Protein AF-A0A959JUQ3-F1 (afdb_monomer_lite)

Sequence (161 aa):
MNRRKAAGAEQTDNHRRLLSVTLILIAVVFASEAARDFFNNEVILDLLNLLRLTTAVLAIISLATTIFWKLRFIPKNERFYLLTTSDSFANQALNRSVKFSWALTIFFLAFGPGLINKFNPDLPLEFYINLTLFVTFAVCGFSFFILFGITDKMDPEYSGQ

Radius of gyration: 19.67 Å; chains: 1; bounding box: 55×33×53 Å

Structure (mmCIF, N/CA/C/O backbone):
data_AF-A0A959JUQ3-F1
#
_entry.id   AF-A0A959JUQ3-F1
#
loop_
_atom_site.group_PDB
_atom_site.id
_atom_site.type_symbol
_atom_site.label_atom_id
_atom_site.label_alt_id
_atom_site.label_comp_id
_atom_site.label_asym_id
_atom_site.label_entity_id
_atom_site.label_seq_id
_atom_site.pdbx_PDB_ins_code
_atom_site.Cartn_x
_atom_site.Cartn_y
_atom_site.Cartn_z
_atom_site.occupancy
_atom_site.B_iso_or_equiv
_atom_site.auth_seq_id
_atom_site.auth_comp_id
_atom_site.auth_asym_id
_atom_site.auth_atom_id
_atom_site.pdbx_PDB_model_num
ATOM 1 N N . MET A 1 1 ? -32.399 5.766 25.695 1.00 43.50 1 MET A N 1
ATOM 2 C CA . MET A 1 1 ? -31.217 4.873 25.743 1.00 43.50 1 MET A CA 1
ATOM 3 C C . MET A 1 1 ? -30.600 4.566 24.359 1.00 43.50 1 MET A C 1
ATOM 5 O O . MET A 1 1 ? -29.573 3.903 24.316 1.00 43.50 1 MET A O 1
ATOM 9 N N . ASN A 1 2 ? -31.121 5.112 23.242 1.00 46.06 2 ASN A N 1
ATOM 10 C CA . ASN A 1 2 ? -30.716 4.712 21.876 1.00 46.06 2 ASN A CA 1
ATOM 11 C C . ASN A 1 2 ? -29.611 5.562 21.211 1.00 46.06 2 ASN A C 1
ATOM 13 O O . ASN A 1 2 ? -28.893 5.055 20.357 1.00 46.06 2 ASN A O 1
ATOM 17 N N . ARG A 1 3 ? -29.381 6.815 21.636 1.00 39.00 3 ARG A N 1
ATOM 18 C CA . ARG A 1 3 ? -28.380 7.700 20.992 1.00 39.00 3 ARG A CA 1
ATOM 19 C C . ARG A 1 3 ? -26.920 7.256 21.176 1.00 39.00 3 ARG A C 1
ATOM 21 O O . ARG A 1 3 ? -26.099 7.509 20.307 1.00 39.00 3 ARG A O 1
ATOM 28 N N . ARG A 1 4 ? -26.589 6.567 22.279 1.00 41.47 4 ARG A N 1
ATOM 29 C CA . ARG A 1 4 ? -25.223 6.056 22.529 1.00 41.47 4 ARG A CA 1
ATOM 30 C C . ARG A 1 4 ? -24.868 4.838 21.668 1.00 41.47 4 ARG A C 1
ATOM 32 O O . ARG A 1 4 ? -23.698 4.666 21.357 1.00 41.47 4 ARG A O 1
ATOM 39 N N . LYS A 1 5 ? -25.856 4.019 21.277 1.00 41.38 5 LYS A N 1
ATOM 40 C CA . LYS A 1 5 ? -25.641 2.879 20.369 1.00 41.38 5 LYS A CA 1
ATOM 41 C C . LYS A 1 5 ? -25.459 3.351 18.922 1.00 41.38 5 LYS A C 1
ATOM 43 O O . LYS A 1 5 ? -24.503 2.931 18.284 1.00 41.38 5 LYS A O 1
ATOM 48 N N . ALA A 1 6 ? -26.292 4.291 18.465 1.00 41.09 6 ALA A N 1
ATOM 49 C CA . ALA A 1 6 ? -26.167 4.898 17.136 1.00 41.09 6 ALA A CA 1
ATOM 50 C C . ALA A 1 6 ? -24.829 5.644 16.953 1.00 41.09 6 ALA A C 1
ATOM 52 O O . ALA A 1 6 ? -24.117 5.394 15.989 1.00 41.09 6 ALA A O 1
ATOM 53 N N . ALA A 1 7 ? -24.418 6.459 17.936 1.00 46.81 7 ALA A N 1
ATOM 54 C CA . ALA A 1 7 ? -23.139 7.176 17.881 1.00 46.81 7 ALA A CA 1
ATOM 55 C C . ALA A 1 7 ? -21.906 6.245 17.877 1.00 46.81 7 ALA A C 1
ATOM 57 O O . ALA A 1 7 ? -20.872 6.591 17.309 1.00 46.81 7 ALA A O 1
ATOM 58 N N . GLY A 1 8 ? -22.000 5.067 18.508 1.00 50.75 8 GLY A N 1
ATOM 59 C CA . GLY A 1 8 ? -20.933 4.061 18.505 1.00 50.75 8 GLY A CA 1
ATOM 60 C C . GLY A 1 8 ? -20.827 3.288 17.185 1.00 50.75 8 GLY A C 1
ATOM 61 O O . GLY A 1 8 ? -19.717 2.985 16.746 1.00 50.75 8 GLY A O 1
ATOM 62 N N . ALA A 1 9 ? -21.960 3.007 16.533 1.00 49.72 9 ALA A N 1
ATOM 63 C CA . ALA A 1 9 ? -21.997 2.386 15.208 1.00 49.72 9 ALA A CA 1
ATOM 64 C C . ALA A 1 9 ? -21.406 3.328 14.145 1.00 49.72 9 ALA A C 1
ATOM 66 O O . ALA A 1 9 ? -20.429 2.980 13.488 1.00 49.72 9 ALA A O 1
ATOM 67 N N . GLU A 1 10 ? -21.869 4.579 14.114 1.00 52.44 10 GLU A N 1
ATOM 68 C CA . GLU A 1 10 ? -21.414 5.608 13.168 1.00 52.44 10 GLU A CA 1
ATOM 69 C C . GLU A 1 10 ? -19.912 5.937 13.326 1.00 52.44 10 GLU A C 1
ATOM 71 O O . GLU A 1 10 ? -19.182 6.141 12.351 1.00 52.44 10 GLU A O 1
ATOM 76 N N . GLN A 1 11 ? -19.387 5.915 14.559 1.00 57.72 11 GLN A N 1
ATOM 77 C CA . GLN A 1 11 ? -17.943 6.024 14.798 1.00 57.72 11 GLN A CA 1
ATOM 78 C C . GLN A 1 11 ? -17.165 4.802 14.301 1.00 57.72 11 GLN A C 1
ATOM 80 O O . GLN A 1 11 ? -16.051 4.964 13.799 1.00 57.72 11 GLN A O 1
ATOM 85 N N . THR A 1 12 ? -17.717 3.594 14.420 1.00 58.84 12 THR A N 1
ATOM 86 C CA . THR A 1 12 ? -17.058 2.356 13.975 1.00 58.84 12 THR A CA 1
ATOM 87 C C . THR A 1 12 ? -16.917 2.318 12.451 1.00 58.84 12 THR A C 1
ATOM 89 O O . THR A 1 12 ? -15.859 1.927 11.948 1.00 58.84 12 THR A O 1
ATOM 92 N N . ASP A 1 13 ? -17.910 2.810 11.712 1.00 62.09 13 ASP A N 1
ATOM 93 C CA . ASP A 1 13 ? -17.866 2.854 10.246 1.00 62.09 13 ASP A CA 1
ATOM 94 C C . ASP A 1 13 ? -16.905 3.924 9.719 1.00 62.09 13 ASP A C 1
ATOM 96 O O . ASP A 1 13 ? -16.130 3.667 8.791 1.00 62.09 13 ASP A O 1
ATOM 100 N N . ASN A 1 14 ? -16.819 5.074 10.393 1.00 67.44 14 ASN A N 1
ATOM 101 C CA . ASN A 1 14 ? -15.823 6.096 10.071 1.00 67.44 14 ASN A CA 1
ATOM 102 C C . ASN A 1 14 ? -14.379 5.596 10.259 1.00 67.44 14 ASN A C 1
ATOM 104 O O . ASN A 1 14 ? -13.524 5.876 9.420 1.00 67.44 14 ASN A O 1
ATOM 108 N N . HIS A 1 15 ? -14.096 4.794 11.294 1.00 69.25 15 HIS A N 1
ATOM 109 C CA . HIS A 1 15 ? -12.766 4.191 11.481 1.00 69.25 15 HIS A CA 1
ATOM 110 C C . HIS A 1 15 ? -12.402 3.207 10.371 1.00 69.25 15 HIS A C 1
ATOM 112 O O . HIS A 1 15 ? -11.254 3.161 9.929 1.00 69.25 15 HIS A O 1
ATOM 118 N N . ARG A 1 16 ? -13.369 2.399 9.930 1.00 69.94 16 ARG A N 1
ATOM 119 C CA . ARG A 1 16 ? -13.166 1.403 8.871 1.00 69.94 16 ARG A CA 1
ATOM 120 C C . ARG A 1 16 ? -12.893 2.074 7.531 1.00 69.94 16 ARG A C 1
ATOM 122 O O . ARG A 1 16 ? -11.956 1.682 6.837 1.00 69.94 16 ARG A O 1
ATOM 129 N N . ARG A 1 17 ? -13.645 3.131 7.211 1.00 73.44 17 ARG A N 1
ATOM 130 C CA . ARG A 1 17 ? -13.401 3.969 6.030 1.00 73.44 17 ARG A CA 1
ATOM 131 C C . ARG A 1 17 ? -12.020 4.619 6.094 1.00 73.44 17 ARG A C 1
ATOM 133 O O . ARG A 1 17 ? -11.263 4.500 5.133 1.00 73.44 17 ARG A O 1
ATOM 140 N N . LEU A 1 18 ? -11.637 5.199 7.233 1.00 79.31 18 LEU A N 1
ATOM 141 C CA . LEU A 1 18 ? -10.317 5.818 7.392 1.00 79.31 18 LEU A CA 1
ATOM 142 C C . LEU A 1 18 ? -9.173 4.802 7.231 1.00 79.31 18 LEU A C 1
ATOM 144 O O . LEU A 1 18 ? -8.171 5.087 6.576 1.00 79.31 18 LEU A O 1
ATOM 148 N N . LEU A 1 19 ? -9.340 3.586 7.758 1.00 79.31 19 LEU A N 1
ATOM 149 C CA . LEU A 1 19 ? -8.379 2.499 7.572 1.00 79.31 19 LEU A CA 1
ATOM 150 C C . LEU A 1 19 ? -8.267 2.088 6.097 1.00 79.31 19 LEU A C 1
ATOM 152 O O . LEU A 1 19 ? -7.155 1.935 5.601 1.00 79.31 19 LEU A O 1
ATO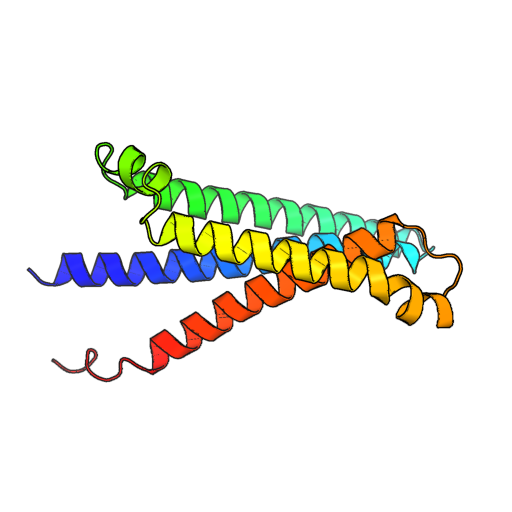M 156 N N . SER A 1 20 ? -9.390 1.956 5.383 1.00 80.44 20 SER A N 1
ATOM 157 C CA . SER A 1 20 ? -9.380 1.625 3.950 1.00 80.44 20 SER A CA 1
ATOM 158 C C . SER A 1 20 ? -8.644 2.681 3.119 1.00 80.44 20 SER A C 1
ATOM 160 O O . SER A 1 20 ? -7.768 2.336 2.329 1.00 80.44 20 SER A O 1
ATOM 162 N N . VAL A 1 21 ? -8.904 3.968 3.380 1.00 84.56 21 VAL A N 1
ATOM 163 C CA . VAL A 1 21 ? -8.210 5.091 2.732 1.00 84.56 21 VAL A CA 1
ATOM 164 C C . VAL A 1 21 ? -6.719 5.053 3.050 1.00 84.56 21 VAL A C 1
ATOM 166 O O . VAL A 1 21 ? -5.898 5.203 2.154 1.00 84.56 21 VAL A O 1
ATOM 169 N N . THR A 1 22 ? -6.356 4.773 4.303 1.00 84.69 22 THR A N 1
ATOM 170 C CA . THR A 1 22 ? -4.953 4.639 4.719 1.00 84.69 22 THR A CA 1
ATOM 171 C C . THR A 1 22 ? -4.233 3.546 3.929 1.00 84.69 22 THR A C 1
ATOM 173 O O . THR A 1 22 ? -3.131 3.773 3.438 1.00 84.69 22 THR A O 1
ATOM 176 N N . LEU A 1 23 ? -4.854 2.373 3.768 1.00 85.94 23 LEU A N 1
ATOM 177 C CA . LEU A 1 23 ? -4.275 1.263 3.004 1.00 85.94 23 LEU A CA 1
ATOM 178 C C . LEU A 1 23 ? -4.116 1.616 1.519 1.00 85.94 23 LEU A C 1
ATOM 180 O O . LEU A 1 23 ? -3.090 1.293 0.928 1.00 85.94 23 LEU A O 1
ATOM 184 N N . ILE A 1 24 ? -5.079 2.333 0.932 1.00 86.62 24 ILE A N 1
ATOM 185 C CA . ILE A 1 24 ? -4.991 2.809 -0.457 1.00 86.62 24 ILE A CA 1
ATOM 186 C C . ILE A 1 24 ? -3.859 3.833 -0.616 1.00 86.62 24 ILE A C 1
ATOM 188 O O . ILE A 1 24 ? -3.087 3.740 -1.565 1.00 86.62 24 ILE A O 1
ATOM 192 N N . LEU A 1 25 ? -3.706 4.774 0.321 1.00 87.88 25 LEU A N 1
ATOM 193 C CA . LEU A 1 25 ? -2.604 5.742 0.297 1.00 87.88 25 LEU A CA 1
ATOM 194 C C . LEU A 1 25 ? -1.243 5.034 0.379 1.00 87.88 25 LEU A C 1
ATOM 196 O O . LEU A 1 25 ? -0.343 5.336 -0.400 1.00 87.88 25 LEU A O 1
ATOM 200 N N . ILE A 1 26 ? -1.104 4.040 1.261 1.00 87.62 26 ILE A N 1
ATOM 201 C CA . ILE A 1 26 ? 0.111 3.213 1.344 1.00 87.62 26 ILE A CA 1
ATOM 202 C C . ILE A 1 26 ? 0.361 2.481 0.018 1.00 87.62 26 ILE A C 1
ATOM 204 O O . ILE A 1 26 ? 1.494 2.443 -0.455 1.00 87.62 26 ILE A O 1
ATOM 208 N N . ALA A 1 27 ? -0.683 1.951 -0.623 1.00 88.56 27 ALA A N 1
ATOM 209 C CA . ALA A 1 27 ? -0.553 1.316 -1.930 1.00 88.56 27 ALA A CA 1
ATOM 210 C C . ALA A 1 27 ? 0.003 2.296 -2.980 1.00 88.56 27 ALA A C 1
ATOM 212 O O . ALA A 1 27 ? 0.938 1.957 -3.702 1.00 88.56 27 ALA A O 1
ATOM 213 N N . VAL A 1 28 ? -0.511 3.528 -3.028 1.00 89.38 28 VAL A N 1
ATOM 214 C CA . VAL A 1 28 ? -0.056 4.571 -3.966 1.00 89.38 28 VAL A CA 1
ATOM 215 C C . VAL A 1 28 ? 1.415 4.951 -3.745 1.00 89.38 28 VAL A C 1
ATOM 217 O O . VAL A 1 28 ? 2.125 5.203 -4.718 1.00 89.38 28 VAL A O 1
ATOM 220 N N . VAL A 1 29 ? 1.907 4.938 -2.501 1.00 89.19 29 VAL A N 1
ATOM 221 C CA . VAL A 1 29 ? 3.339 5.138 -2.197 1.00 89.19 29 VAL A CA 1
ATOM 222 C C . VAL A 1 29 ? 4.192 4.069 -2.883 1.00 89.19 29 VAL A C 1
ATOM 224 O O . VAL A 1 29 ? 5.143 4.406 -3.585 1.00 89.19 29 VAL A O 1
ATOM 227 N N . PHE A 1 30 ? 3.822 2.795 -2.741 1.00 89.62 30 PHE A N 1
ATOM 228 C CA . PHE A 1 30 ? 4.550 1.691 -3.370 1.00 89.62 30 PHE A CA 1
ATOM 229 C C . PHE A 1 30 ? 4.411 1.675 -4.896 1.00 89.62 30 PHE A C 1
ATOM 231 O O . PHE A 1 30 ? 5.377 1.372 -5.591 1.00 89.62 30 PHE A O 1
ATOM 238 N N . ALA A 1 31 ? 3.249 2.062 -5.431 1.00 88.62 31 ALA A N 1
ATOM 239 C CA . ALA A 1 31 ? 3.065 2.234 -6.871 1.00 88.62 31 ALA A CA 1
ATOM 240 C C . ALA A 1 31 ? 3.978 3.331 -7.429 1.00 88.62 31 ALA A C 1
ATOM 242 O O . ALA A 1 31 ? 4.573 3.154 -8.487 1.00 88.62 31 ALA A O 1
ATOM 243 N N . SER A 1 32 ? 4.107 4.446 -6.704 1.00 88.94 32 SER A N 1
ATOM 244 C CA . SER A 1 32 ? 4.984 5.552 -7.092 1.00 88.94 32 SER A CA 1
ATOM 245 C C . SER A 1 32 ? 6.445 5.117 -7.098 1.00 88.94 32 SER A C 1
ATOM 247 O O . SER A 1 32 ? 7.164 5.488 -8.015 1.00 88.94 32 SER A O 1
ATOM 249 N N . GLU A 1 33 ? 6.874 4.299 -6.129 1.00 88.25 33 GLU A N 1
ATOM 250 C CA . GLU A 1 33 ? 8.239 3.763 -6.101 1.00 88.25 33 GLU A CA 1
ATOM 251 C C . GLU A 1 33 ? 8.504 2.813 -7.272 1.00 88.25 33 GLU A C 1
ATOM 253 O O . GLU A 1 33 ? 9.481 2.994 -7.985 1.00 88.25 33 GLU A O 1
ATOM 258 N N . ALA A 1 34 ? 7.594 1.869 -7.530 1.00 85.94 34 ALA A N 1
ATOM 259 C CA . ALA A 1 34 ? 7.704 0.949 -8.663 1.00 85.94 34 ALA A CA 1
ATOM 260 C C . ALA A 1 34 ? 7.677 1.680 -10.019 1.00 85.94 34 ALA A C 1
ATOM 262 O O . ALA A 1 34 ? 8.309 1.251 -10.978 1.00 85.94 34 ALA A O 1
ATOM 263 N N . ALA A 1 35 ? 6.950 2.796 -10.119 1.00 86.44 35 ALA A N 1
ATOM 264 C CA . ALA A 1 35 ? 6.886 3.587 -11.342 1.00 86.44 35 ALA A CA 1
ATOM 265 C C . ALA A 1 35 ? 8.217 4.280 -11.675 1.00 86.44 35 ALA A C 1
ATOM 267 O O . ALA A 1 35 ? 8.479 4.518 -12.852 1.00 86.44 35 ALA A O 1
ATOM 268 N N . ARG A 1 36 ? 9.065 4.588 -10.681 1.00 86.12 36 ARG A N 1
ATOM 269 C CA . ARG A 1 36 ? 10.354 5.271 -10.907 1.00 86.12 36 ARG A CA 1
ATOM 270 C C . ARG A 1 36 ? 11.279 4.472 -11.819 1.00 86.12 36 ARG A C 1
ATOM 272 O O . ARG A 1 36 ? 11.972 5.081 -12.624 1.00 86.12 36 ARG A O 1
ATOM 279 N N . ASP A 1 37 ? 11.207 3.144 -11.769 1.00 84.06 37 ASP A N 1
ATOM 280 C CA . ASP A 1 37 ? 12.028 2.251 -12.595 1.00 84.06 37 ASP A CA 1
ATOM 281 C C . ASP A 1 37 ? 11.711 2.341 -14.103 1.00 84.06 37 ASP A C 1
ATOM 283 O O . ASP A 1 37 ? 12.465 1.831 -14.928 1.00 84.06 37 ASP A O 1
ATOM 287 N N . PHE A 1 38 ? 10.621 3.018 -14.489 1.00 82.25 38 PHE A N 1
ATOM 288 C CA . PHE A 1 38 ? 10.234 3.232 -15.888 1.00 82.25 38 PHE A CA 1
ATOM 289 C C . PHE A 1 38 ? 10.521 4.642 -16.418 1.00 82.25 38 PHE A C 1
ATOM 291 O O . PHE A 1 38 ? 10.363 4.883 -17.618 1.00 82.25 38 PHE A O 1
ATOM 298 N N . PHE A 1 39 ? 10.924 5.589 -15.565 1.00 84.88 39 PHE A N 1
ATOM 299 C CA . PHE A 1 39 ? 11.112 6.985 -15.960 1.00 84.88 39 PHE A CA 1
ATOM 300 C C . PHE A 1 39 ? 12.535 7.465 -15.671 1.00 84.88 39 PHE A C 1
ATOM 302 O O . PHE A 1 39 ? 12.967 7.506 -14.529 1.00 84.88 39 PHE A O 1
ATOM 309 N N . ASN A 1 40 ? 13.223 7.947 -16.708 1.00 79.38 40 ASN A N 1
ATOM 310 C CA . ASN A 1 40 ? 14.560 8.551 -16.590 1.00 79.38 40 ASN A CA 1
ATOM 311 C C . ASN A 1 40 ? 14.537 10.090 -16.590 1.00 79.38 40 ASN A C 1
ATOM 313 O O . ASN A 1 40 ? 15.582 10.732 -16.564 1.00 79.38 40 ASN A O 1
ATOM 317 N N . ASN A 1 41 ? 13.354 10.702 -16.683 1.00 88.88 41 ASN A N 1
ATOM 318 C CA . ASN A 1 41 ? 13.214 12.154 -16.725 1.00 88.88 41 ASN A CA 1
ATOM 319 C C . ASN A 1 41 ? 13.191 12.720 -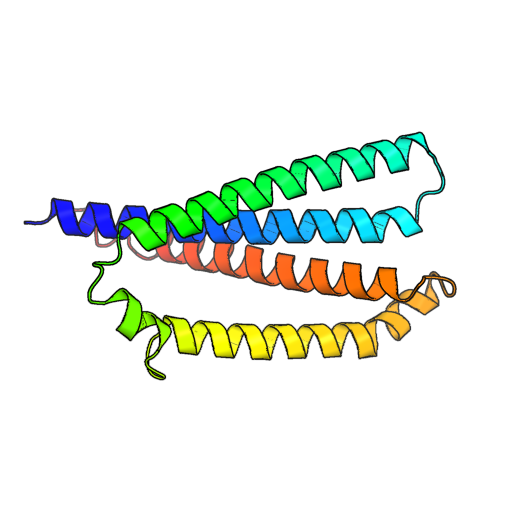15.298 1.00 88.88 41 ASN A C 1
ATOM 321 O O . ASN A 1 41 ? 12.267 12.419 -14.541 1.00 88.88 41 ASN A O 1
ATOM 325 N N . GLU A 1 42 ? 14.164 13.571 -14.964 1.00 87.31 42 GLU A N 1
ATOM 326 C CA . GLU A 1 42 ? 14.306 14.183 -13.634 1.00 87.31 42 GLU A CA 1
ATOM 327 C C . GLU A 1 42 ? 13.035 14.913 -13.174 1.00 87.31 42 GLU A C 1
ATOM 329 O O . GLU A 1 42 ? 12.621 14.758 -12.030 1.00 87.31 42 GLU A O 1
ATOM 334 N N . VAL A 1 43 ? 12.332 15.605 -14.077 1.00 87.88 43 VAL A N 1
ATOM 335 C CA . VAL A 1 43 ? 11.084 16.319 -13.751 1.00 87.88 43 VAL A CA 1
ATOM 336 C C . VAL A 1 43 ? 9.970 15.347 -13.346 1.00 87.88 43 VAL A C 1
ATOM 338 O O . VAL A 1 43 ? 9.194 15.622 -12.430 1.00 87.88 43 VAL A O 1
ATOM 341 N N . ILE A 1 44 ? 9.882 14.191 -14.013 1.00 85.69 44 ILE A N 1
ATOM 342 C CA . ILE A 1 44 ? 8.892 13.153 -13.686 1.00 85.69 44 ILE A CA 1
ATOM 343 C C . ILE A 1 44 ? 9.264 12.471 -12.368 1.00 85.69 44 ILE A C 1
ATOM 345 O O . ILE A 1 44 ? 8.390 12.225 -11.536 1.00 85.69 44 ILE A O 1
ATOM 349 N N . LEU A 1 45 ? 10.552 12.198 -12.153 1.00 86.75 45 LEU A N 1
ATOM 350 C CA . LEU A 1 45 ? 11.050 11.599 -10.917 1.00 86.75 45 LEU A CA 1
ATOM 351 C C . LEU A 1 45 ? 10.807 12.504 -9.702 1.00 86.75 45 LEU A C 1
ATOM 353 O O . LEU A 1 45 ? 10.372 12.010 -8.662 1.00 86.75 45 LEU A O 1
ATOM 357 N N . ASP A 1 46 ? 11.000 13.815 -9.835 1.00 89.50 46 ASP A N 1
ATOM 358 C CA . ASP A 1 46 ? 10.692 14.783 -8.780 1.00 89.50 46 ASP A CA 1
ATOM 359 C C . ASP A 1 46 ? 9.196 14.838 -8.465 1.00 89.50 46 ASP A C 1
ATOM 361 O O . ASP A 1 46 ? 8.800 14.867 -7.296 1.00 89.50 46 ASP A O 1
ATOM 365 N N . LEU A 1 47 ? 8.346 14.774 -9.493 1.00 87.81 47 LEU A N 1
ATOM 366 C CA . LEU A 1 47 ? 6.898 14.733 -9.309 1.00 87.81 47 LEU A CA 1
ATOM 367 C C . LEU A 1 47 ? 6.448 13.438 -8.614 1.00 87.81 47 LEU A C 1
ATOM 369 O O . LEU A 1 47 ? 5.619 13.491 -7.703 1.00 87.81 47 LEU A O 1
ATOM 373 N N . LEU A 1 48 ? 7.029 12.290 -8.974 1.00 87.00 48 LEU A N 1
ATOM 374 C CA . LEU A 1 48 ? 6.795 11.012 -8.292 1.00 87.00 48 LEU A CA 1
ATOM 375 C C . LEU A 1 48 ? 7.292 11.040 -6.842 1.00 87.00 48 LEU A C 1
ATOM 377 O O . LEU A 1 48 ? 6.603 10.542 -5.953 1.00 87.00 48 LEU A O 1
ATOM 381 N N . ASN A 1 49 ? 8.438 11.668 -6.571 1.00 87.00 49 ASN A N 1
ATOM 382 C CA . ASN A 1 49 ? 8.957 11.844 -5.215 1.00 87.00 49 ASN A CA 1
ATOM 383 C C . ASN A 1 49 ? 8.032 12.714 -4.357 1.00 87.00 49 ASN A C 1
ATOM 385 O O . ASN A 1 49 ? 7.750 12.364 -3.207 1.00 87.00 49 ASN A O 1
ATOM 389 N N . LEU A 1 50 ? 7.530 13.822 -4.909 1.00 88.69 50 LEU A N 1
ATOM 390 C CA . LEU A 1 50 ? 6.576 14.694 -4.230 1.00 88.69 50 LEU A CA 1
ATOM 391 C C . LEU A 1 50 ? 5.249 13.969 -3.972 1.00 88.69 50 LEU A C 1
ATOM 393 O O . LEU A 1 50 ? 4.717 14.040 -2.863 1.00 88.69 50 LEU A O 1
ATOM 397 N N . LEU A 1 51 ? 4.733 13.233 -4.962 1.00 87.75 51 LEU A N 1
ATOM 398 C CA . LEU A 1 51 ? 3.523 12.421 -4.822 1.00 87.75 51 LEU A CA 1
ATOM 399 C C . LEU A 1 51 ? 3.699 11.361 -3.732 1.00 87.75 51 LEU A C 1
ATOM 401 O O . LEU A 1 51 ? 2.856 11.238 -2.844 1.00 87.75 51 LEU A O 1
ATOM 405 N N . ARG A 1 52 ? 4.820 10.638 -3.748 1.00 88.56 52 ARG A N 1
ATOM 406 C CA . ARG A 1 52 ? 5.168 9.643 -2.732 1.00 88.56 52 ARG A CA 1
ATOM 407 C C . ARG A 1 52 ? 5.202 10.269 -1.341 1.00 88.56 52 ARG A C 1
ATOM 409 O O . ARG A 1 52 ? 4.592 9.736 -0.420 1.00 88.56 52 ARG A O 1
ATOM 416 N N . LEU A 1 53 ? 5.883 11.404 -1.187 1.00 88.00 53 LEU A N 1
ATOM 417 C CA . LEU A 1 53 ? 6.045 12.078 0.101 1.00 88.00 53 LEU A CA 1
ATOM 418 C C . LEU A 1 53 ? 4.711 12.606 0.634 1.00 88.00 53 LEU A C 1
ATOM 420 O O . LEU A 1 53 ? 4.355 12.329 1.777 1.00 88.00 53 LEU A O 1
ATOM 424 N N . THR A 1 54 ? 3.948 13.321 -0.192 1.00 88.12 54 THR A N 1
ATOM 425 C CA . THR A 1 54 ? 2.631 13.856 0.190 1.00 88.12 54 THR A CA 1
ATOM 426 C C . THR A 1 54 ? 1.664 12.737 0.567 1.00 88.12 54 THR A C 1
ATOM 428 O O . THR A 1 54 ? 1.023 12.798 1.618 1.00 88.12 54 THR A O 1
ATOM 431 N N . THR A 1 55 ? 1.625 11.665 -0.224 1.00 87.06 55 THR A N 1
ATOM 432 C CA . THR A 1 55 ? 0.786 10.492 0.043 1.00 87.06 55 THR A CA 1
ATOM 433 C C . THR A 1 55 ? 1.220 9.764 1.317 1.00 87.06 55 THR A C 1
ATOM 435 O O . THR A 1 55 ? 0.370 9.385 2.122 1.00 87.06 55 THR A O 1
ATOM 438 N N . ALA A 1 56 ? 2.527 9.618 1.560 1.00 82.06 56 ALA A N 1
ATOM 439 C CA . ALA A 1 56 ? 3.050 9.005 2.779 1.00 82.06 56 ALA A CA 1
ATOM 440 C C . ALA A 1 56 ? 2.691 9.819 4.031 1.00 82.06 56 ALA A C 1
ATOM 442 O O . ALA A 1 56 ? 2.257 9.250 5.033 1.00 82.06 56 ALA A O 1
ATOM 443 N N . VAL A 1 57 ? 2.800 11.149 3.972 1.00 89.81 57 VAL A N 1
ATOM 444 C CA . VAL A 1 57 ? 2.390 12.036 5.073 1.00 89.81 57 VAL A CA 1
ATOM 445 C C . VAL A 1 57 ? 0.894 11.887 5.357 1.00 89.81 57 VAL A C 1
ATOM 447 O O . VAL A 1 57 ? 0.506 11.701 6.512 1.00 89.81 57 VAL A O 1
ATOM 450 N N . LEU A 1 58 ? 0.052 11.892 4.319 1.00 85.38 58 LEU A N 1
ATOM 451 C CA . LEU A 1 58 ? -1.389 11.671 4.469 1.00 85.38 58 LEU A CA 1
ATOM 452 C C . LEU A 1 58 ? -1.699 10.293 5.067 1.00 85.38 58 LEU A C 1
ATOM 454 O O . LEU A 1 58 ? -2.546 10.190 5.956 1.00 85.38 58 LEU A O 1
ATOM 458 N N . ALA A 1 59 ? -0.987 9.247 4.640 1.00 81.62 59 ALA A N 1
ATOM 459 C CA . ALA A 1 59 ? -1.135 7.903 5.187 1.00 81.62 59 ALA A CA 1
ATOM 460 C C . ALA A 1 59 ? -0.786 7.860 6.682 1.00 81.62 59 ALA A C 1
ATOM 462 O O . ALA A 1 59 ? -1.545 7.294 7.468 1.00 81.62 59 ALA A O 1
ATOM 463 N N . ILE A 1 60 ? 0.313 8.499 7.098 1.00 83.38 60 ILE A N 1
ATOM 464 C CA . ILE A 1 60 ? 0.731 8.567 8.506 1.00 83.38 60 ILE A CA 1
ATOM 465 C C . ILE A 1 60 ? -0.304 9.321 9.345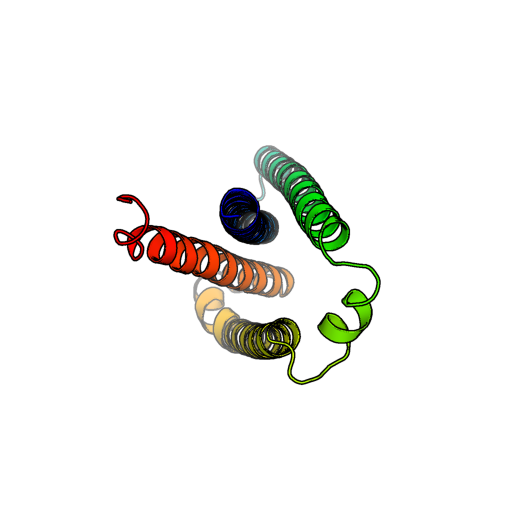 1.00 83.38 60 ILE A C 1
ATOM 467 O O . ILE A 1 60 ? -0.702 8.829 10.400 1.00 83.38 60 ILE A O 1
ATOM 471 N N . ILE A 1 61 ? -0.777 10.483 8.883 1.00 85.31 61 ILE A N 1
ATOM 472 C CA . ILE A 1 61 ? -1.790 11.279 9.596 1.00 85.31 61 ILE A CA 1
ATOM 473 C C . ILE A 1 61 ? -3.091 10.483 9.738 1.00 85.31 61 ILE A C 1
ATOM 475 O O . ILE A 1 61 ? -3.683 10.436 10.820 1.00 85.31 61 ILE A O 1
ATOM 479 N N . SER A 1 62 ? -3.520 9.818 8.666 1.00 80.69 62 SER A N 1
ATOM 480 C CA . SER A 1 62 ? -4.718 8.981 8.660 1.00 80.69 62 SER A CA 1
ATOM 481 C C . SER A 1 62 ? -4.570 7.781 9.605 1.00 80.69 62 SER A C 1
ATOM 483 O O . SER A 1 62 ? -5.436 7.521 10.445 1.00 80.69 62 SER A O 1
ATOM 485 N N . LEU A 1 63 ? -3.428 7.092 9.576 1.00 80.12 63 LEU A N 1
ATOM 486 C CA . LEU A 1 63 ? -3.147 5.984 10.485 1.00 80.12 63 LEU A CA 1
ATOM 487 C C . LEU A 1 63 ? -3.126 6.441 11.948 1.00 80.12 63 LEU A C 1
ATOM 489 O O . LEU A 1 63 ? -3.776 5.827 12.796 1.00 80.12 63 LEU A O 1
ATOM 493 N N . ALA A 1 64 ? -2.426 7.538 12.242 1.00 78.12 64 ALA A N 1
ATOM 494 C CA . ALA A 1 64 ? -2.349 8.117 13.578 1.00 78.12 64 ALA A CA 1
ATOM 495 C C . ALA A 1 64 ? -3.737 8.508 14.091 1.00 78.12 64 ALA A C 1
ATOM 497 O O . ALA A 1 64 ? -4.076 8.206 15.234 1.00 78.12 64 ALA A O 1
ATOM 498 N N . THR A 1 65 ? -4.573 9.094 13.232 1.00 80.31 65 THR A N 1
ATOM 499 C CA . THR A 1 65 ? -5.970 9.408 13.547 1.00 80.31 65 THR A CA 1
ATOM 500 C C . THR A 1 65 ? -6.744 8.129 13.866 1.00 80.31 65 THR A C 1
ATOM 502 O O . THR A 1 65 ? -7.350 8.028 14.931 1.00 80.31 65 THR A O 1
ATOM 505 N N . THR A 1 66 ? -6.651 7.099 13.023 1.00 75.44 66 THR A N 1
ATOM 506 C CA . THR A 1 66 ? -7.319 5.805 13.261 1.00 75.44 66 THR A CA 1
ATOM 507 C C . THR A 1 66 ? -6.918 5.193 14.605 1.00 75.44 66 THR A C 1
ATOM 509 O O . THR A 1 66 ? -7.776 4.745 15.366 1.00 75.44 66 THR A O 1
ATOM 512 N N . ILE A 1 67 ? -5.620 5.184 14.919 1.00 74.94 67 ILE A N 1
ATOM 513 C CA . ILE A 1 67 ? -5.085 4.627 16.166 1.00 74.94 67 ILE A CA 1
ATOM 514 C C . ILE A 1 67 ? -5.520 5.471 17.365 1.00 74.94 67 ILE A C 1
ATOM 516 O O . ILE A 1 67 ? -5.989 4.916 18.357 1.00 74.94 67 ILE A O 1
ATOM 520 N N . PHE A 1 68 ? -5.394 6.798 17.286 1.00 77.38 68 PHE A N 1
ATOM 521 C CA . PHE A 1 68 ? -5.763 7.712 18.365 1.00 77.38 68 PHE A CA 1
ATOM 522 C C . PHE A 1 68 ? -7.233 7.559 18.744 1.00 77.38 68 PHE A C 1
ATOM 524 O O . PHE A 1 68 ? -7.553 7.393 19.924 1.00 77.38 68 PHE A O 1
ATOM 531 N N . TRP A 1 69 ? -8.124 7.564 17.751 1.00 69.38 69 TRP A N 1
ATOM 532 C CA . TRP A 1 69 ? -9.544 7.379 17.993 1.00 69.38 69 TRP A CA 1
ATOM 533 C C . TRP A 1 69 ? -9.817 5.970 18.541 1.00 69.38 69 TRP A C 1
ATOM 535 O O . TRP A 1 69 ? -10.400 5.850 19.617 1.00 69.38 69 TRP A O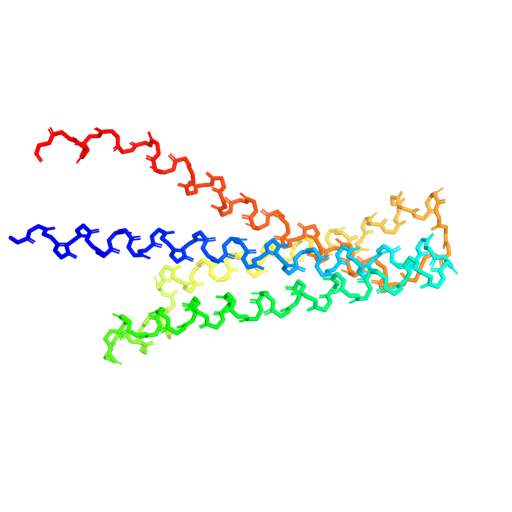 1
ATOM 545 N N . LYS A 1 70 ? -9.279 4.904 17.935 1.00 67.38 70 LYS A N 1
ATOM 546 C CA . LYS A 1 70 ? -9.472 3.535 18.445 1.00 67.38 70 LYS A CA 1
ATOM 547 C C . LYS A 1 70 ? -8.993 3.376 19.891 1.00 67.38 70 LYS A C 1
ATOM 549 O O . LYS A 1 70 ? -9.683 2.769 20.702 1.00 67.38 70 LYS A O 1
ATOM 554 N N . LEU A 1 71 ? -7.848 3.955 20.251 1.00 68.06 71 LEU A N 1
ATOM 555 C CA . LEU A 1 71 ? -7.358 3.937 21.626 1.00 68.06 71 LEU A CA 1
ATOM 556 C C . LEU A 1 71 ? -8.281 4.738 22.549 1.00 68.06 71 LEU A C 1
ATOM 558 O O . LEU A 1 71 ? -8.633 4.240 23.615 1.00 68.06 71 LEU A O 1
ATOM 562 N N . ARG A 1 72 ? -8.716 5.942 22.165 1.00 66.75 72 ARG A N 1
ATOM 563 C CA . ARG A 1 72 ? -9.561 6.815 22.999 1.00 66.75 72 ARG A CA 1
ATOM 564 C C . ARG A 1 72 ? -10.859 6.148 23.465 1.00 66.75 72 ARG A C 1
ATOM 566 O O . ARG A 1 72 ? -11.245 6.375 24.609 1.00 66.75 72 ARG A O 1
ATOM 573 N N . PHE A 1 73 ? -11.506 5.345 22.621 1.00 62.31 73 PHE A N 1
ATOM 574 C CA . PHE A 1 73 ? -12.822 4.765 22.924 1.00 62.31 73 PHE A CA 1
ATOM 575 C C . PHE A 1 73 ? -12.782 3.382 23.584 1.00 62.31 73 PHE A C 1
ATOM 577 O O . PHE A 1 73 ? -13.798 2.962 24.130 1.00 62.31 73 PHE A O 1
ATOM 584 N N . ILE A 1 74 ? -11.635 2.692 23.608 1.00 61.41 74 ILE A N 1
ATOM 585 C CA . ILE A 1 74 ? -11.525 1.417 24.333 1.00 61.41 74 ILE A CA 1
ATOM 586 C C . ILE A 1 74 ? -11.280 1.706 25.826 1.00 61.41 74 ILE A C 1
ATOM 588 O O . ILE A 1 74 ? -10.239 2.301 26.157 1.00 61.41 74 ILE A O 1
ATOM 592 N N . PRO A 1 75 ? -12.180 1.281 26.738 1.00 58.09 75 PRO A N 1
ATOM 593 C CA . PRO A 1 75 ? -11.972 1.428 28.175 1.00 58.09 75 PRO A CA 1
ATOM 594 C C . PRO A 1 75 ? -10.665 0.739 28.589 1.00 58.09 75 PRO A C 1
ATOM 596 O O . PRO A 1 75 ? -10.354 -0.362 28.132 1.00 58.09 75 PRO A O 1
ATOM 599 N N . LYS A 1 76 ? -9.866 1.401 29.443 1.00 59.50 76 LYS A N 1
ATOM 600 C CA . LYS A 1 76 ? -8.492 0.978 29.807 1.00 59.50 76 LYS A CA 1
ATOM 601 C C . LYS A 1 76 ? -8.398 -0.493 30.246 1.00 59.50 76 LYS A C 1
ATOM 603 O O . LYS A 1 76 ? -7.369 -1.120 30.020 1.00 59.50 76 LYS A O 1
ATOM 608 N N . ASN A 1 77 ? -9.477 -1.027 30.807 1.00 57.88 77 ASN A N 1
ATOM 609 C CA . ASN A 1 77 ? -9.576 -2.358 31.396 1.00 57.88 77 ASN A CA 1
ATOM 610 C C . ASN A 1 77 ? -9.754 -3.463 30.329 1.00 57.88 77 ASN A C 1
ATOM 612 O O . ASN A 1 77 ? -9.372 -4.602 30.562 1.00 57.88 77 ASN A O 1
ATOM 616 N N . GLU A 1 78 ? -10.277 -3.129 29.142 1.00 55.94 78 GLU A N 1
ATOM 617 C CA . GLU A 1 78 ? -10.504 -4.070 28.029 1.00 55.94 78 GLU A CA 1
ATOM 618 C C . GLU A 1 78 ? -9.400 -4.024 26.963 1.00 55.94 78 GLU A C 1
ATOM 620 O O . GLU A 1 78 ? -9.281 -4.940 26.147 1.00 55.94 78 GLU A O 1
ATOM 625 N N . ARG A 1 79 ? -8.546 -2.985 26.976 1.00 55.88 79 ARG A N 1
ATOM 626 C CA . ARG A 1 79 ? -7.422 -2.851 26.028 1.00 55.88 79 ARG A CA 1
ATOM 627 C C . ARG A 1 79 ? -6.479 -4.051 26.073 1.00 55.88 79 ARG A C 1
ATOM 629 O O . ARG A 1 79 ? -5.988 -4.470 25.030 1.00 55.88 79 ARG A O 1
ATOM 636 N N . PHE A 1 80 ? -6.244 -4.599 27.265 1.00 53.81 80 PHE A N 1
ATOM 637 C CA . PHE A 1 80 ? -5.388 -5.768 27.443 1.00 53.81 80 PHE A CA 1
ATOM 638 C C . PHE A 1 80 ? -6.055 -7.035 26.884 1.00 53.81 80 PHE A C 1
ATOM 640 O O . PHE A 1 80 ? -5.427 -7.771 26.131 1.00 53.81 80 PHE A O 1
ATOM 647 N N . TYR A 1 81 ? -7.348 -7.241 27.154 1.00 51.22 81 TYR A N 1
ATOM 648 C CA . TYR A 1 81 ? -8.107 -8.427 26.732 1.00 51.22 81 TYR A CA 1
ATOM 649 C C . TYR A 1 81 ? -8.288 -8.507 25.202 1.00 51.22 81 TYR A C 1
ATOM 651 O O . TYR A 1 81 ? -8.054 -9.544 24.590 1.00 51.22 81 TYR A O 1
ATOM 659 N N . LEU A 1 82 ? -8.594 -7.386 24.536 1.00 51.66 82 LEU A N 1
ATOM 660 C CA . LEU A 1 82 ? -8.752 -7.345 23.072 1.00 51.66 82 LEU A CA 1
ATOM 661 C C . LEU A 1 82 ? -7.458 -7.649 22.295 1.00 51.66 82 LEU A C 1
ATOM 663 O O . LEU A 1 82 ? -7.534 -8.164 21.177 1.00 51.66 82 LEU A O 1
ATOM 667 N N . LEU A 1 83 ? -6.293 -7.318 22.865 1.00 50.31 83 LEU A N 1
ATOM 668 C CA . LEU A 1 83 ? -4.979 -7.492 22.234 1.00 50.31 83 LEU A CA 1
ATOM 669 C C . LEU A 1 83 ? -4.281 -8.810 22.607 1.00 50.31 83 LEU A C 1
ATOM 671 O O . LEU A 1 83 ? -3.432 -9.258 21.843 1.00 50.31 83 LEU A O 1
ATOM 675 N N . THR A 1 84 ? -4.607 -9.428 23.748 1.00 48.59 84 THR A N 1
ATOM 676 C CA . THR A 1 84 ? -3.884 -10.616 24.251 1.00 48.59 84 THR A CA 1
ATOM 677 C C . THR A 1 84 ? -4.682 -11.915 24.168 1.00 48.59 84 THR A C 1
ATOM 679 O O . THR A 1 84 ? -4.079 -12.985 24.122 1.00 48.59 84 THR A O 1
ATOM 682 N N . THR A 1 85 ? -6.016 -11.869 24.095 1.00 48.28 85 THR A N 1
ATOM 683 C CA . THR A 1 85 ? -6.832 -13.089 24.044 1.00 48.28 85 THR A CA 1
ATOM 684 C C . THR A 1 85 ? -6.908 -13.637 22.611 1.00 48.28 85 THR A C 1
ATOM 686 O O . THR A 1 85 ? -7.274 -12.929 21.670 1.00 48.28 85 THR A O 1
ATOM 689 N N . SER A 1 86 ? -6.549 -14.912 22.432 1.00 52.00 86 SER A N 1
ATOM 690 C CA . SER A 1 86 ? -6.501 -15.630 21.143 1.00 52.00 86 SER A CA 1
ATOM 691 C C . SER A 1 86 ? -7.837 -15.668 20.392 1.00 52.00 86 SER A C 1
ATOM 693 O O . SER A 1 86 ? -7.843 -15.731 19.164 1.00 52.00 86 SER A O 1
ATOM 695 N N . ASP A 1 87 ? -8.953 -15.560 21.115 1.00 50.12 87 ASP A N 1
ATOM 696 C CA . ASP A 1 87 ? -10.308 -15.621 20.556 1.00 50.12 87 ASP A CA 1
ATOM 697 C C . ASP A 1 87 ? -10.887 -14.257 20.163 1.00 50.12 87 ASP A C 1
ATOM 699 O O . ASP A 1 87 ? -12.011 -14.183 19.663 1.00 50.12 87 ASP A O 1
ATOM 703 N N . SER A 1 88 ? -10.146 -13.157 20.344 1.00 55.28 88 SER A N 1
ATOM 704 C CA . SER A 1 88 ? -10.655 -11.843 19.955 1.00 55.28 88 SER A CA 1
ATOM 705 C C . SER A 1 88 ? -10.806 -11.756 18.428 1.00 55.28 88 SER A C 1
ATOM 707 O O . SER A 1 88 ? -9.912 -12.137 17.666 1.00 55.28 88 SER A O 1
ATOM 709 N N . PHE A 1 89 ? -11.939 -11.218 17.957 1.00 53.53 89 PHE A N 1
ATOM 710 C CA . PHE A 1 89 ? -12.193 -10.997 16.524 1.00 53.53 89 PHE A CA 1
ATOM 711 C C . PHE A 1 89 ? -11.048 -10.218 15.861 1.00 53.53 89 PHE A C 1
ATOM 713 O O . PHE A 1 89 ? -10.661 -10.507 14.730 1.00 53.53 89 PHE A O 1
ATOM 720 N N . ALA A 1 90 ? -10.459 -9.267 16.594 1.00 53.22 90 ALA A N 1
ATOM 721 C CA . ALA A 1 90 ? -9.308 -8.503 16.139 1.00 53.22 90 ALA A CA 1
ATOM 722 C C . ALA A 1 90 ? -8.093 -9.403 15.871 1.00 53.22 90 ALA A C 1
ATOM 724 O O . ALA A 1 90 ? -7.484 -9.259 14.818 1.00 53.22 90 ALA A O 1
ATOM 725 N N . ASN A 1 91 ? -7.773 -10.342 16.764 1.00 58.31 91 ASN A N 1
ATOM 726 C CA . ASN A 1 91 ? -6.624 -11.239 16.630 1.00 58.31 91 ASN A CA 1
ATOM 727 C C . ASN A 1 91 ? -6.832 -12.286 15.519 1.00 58.31 91 ASN A C 1
ATOM 729 O O . ASN A 1 91 ? -5.932 -12.550 14.722 1.00 58.31 91 ASN A O 1
ATOM 733 N N . GLN A 1 92 ? -8.050 -12.825 15.385 1.00 59.16 92 GLN A N 1
ATOM 734 C CA . GLN A 1 92 ? -8.393 -13.726 14.279 1.00 59.16 92 GLN A CA 1
ATOM 735 C C . GLN A 1 92 ? -8.339 -13.020 12.917 1.00 59.16 92 GLN A C 1
ATOM 737 O O . GLN A 1 92 ? -7.792 -13.574 11.959 1.00 59.16 92 GLN A O 1
ATOM 742 N N . ALA A 1 93 ? -8.858 -11.791 12.826 1.00 57.09 93 ALA A N 1
ATOM 743 C CA . ALA A 1 93 ? -8.766 -10.976 11.619 1.00 57.09 93 ALA A CA 1
ATOM 744 C C . ALA A 1 93 ? -7.307 -10.631 11.289 1.00 57.09 93 ALA A C 1
ATOM 746 O O . ALA A 1 93 ? -6.908 -10.750 10.135 1.00 57.09 93 ALA A O 1
ATOM 747 N N . LEU A 1 94 ? -6.488 -10.284 12.289 1.00 60.16 94 LEU A N 1
ATOM 748 C CA . LEU A 1 94 ? -5.061 -10.002 12.106 1.00 60.16 94 LEU A CA 1
ATOM 749 C C . LEU A 1 94 ? -4.315 -11.234 11.585 1.00 60.16 94 LEU A C 1
ATOM 751 O O . LEU A 1 94 ? -3.627 -11.142 10.575 1.00 60.16 94 LEU A O 1
ATOM 755 N N . ASN A 1 95 ? -4.516 -12.403 12.196 1.00 63.88 95 ASN A N 1
ATOM 756 C CA . ASN A 1 95 ? -3.874 -13.646 11.766 1.00 63.88 95 ASN A CA 1
ATOM 757 C C . ASN A 1 95 ? -4.297 -14.082 10.357 1.00 63.88 95 ASN A C 1
ATOM 759 O O . ASN A 1 95 ? -3.460 -14.554 9.586 1.00 63.88 95 ASN A O 1
ATOM 763 N N . ARG A 1 96 ? -5.575 -13.924 9.991 1.00 66.44 96 ARG A N 1
ATOM 764 C CA . ARG A 1 96 ? -6.042 -14.195 8.619 1.00 66.44 96 ARG A CA 1
ATOM 765 C C . ARG A 1 96 ? -5.438 -13.211 7.621 1.00 66.44 96 ARG A C 1
ATOM 767 O O . ARG A 1 96 ? -4.931 -13.650 6.594 1.00 66.44 96 ARG A O 1
ATOM 774 N N . SER A 1 97 ? -5.424 -11.921 7.947 1.00 59.78 97 SER A N 1
ATOM 775 C CA . SER A 1 97 ? -4.820 -10.882 7.108 1.00 59.78 97 SER A CA 1
ATOM 776 C C . SER A 1 97 ? -3.315 -11.077 6.937 1.00 59.78 97 SER A C 1
ATOM 778 O O . SER A 1 97 ? -2.813 -10.923 5.830 1.00 59.78 97 SER A O 1
ATOM 780 N N . VAL A 1 98 ? -2.592 -11.484 7.986 1.00 66.19 98 VAL A N 1
ATOM 781 C CA . VAL A 1 98 ? -1.161 -11.816 7.907 1.00 66.19 98 VAL A CA 1
ATOM 782 C C . VAL A 1 98 ? -0.953 -13.009 6.980 1.00 66.19 98 VAL A C 1
ATOM 784 O O . VAL A 1 98 ? -0.192 -12.900 6.026 1.00 66.19 98 VAL A O 1
ATOM 787 N N . LYS A 1 99 ? -1.665 -14.123 7.186 1.00 70.50 99 LYS A N 1
ATOM 788 C CA . LYS A 1 99 ? -1.537 -15.311 6.321 1.00 70.50 99 LYS A CA 1
ATOM 789 C C . LYS A 1 99 ? -1.854 -15.001 4.857 1.00 70.50 99 LYS A C 1
ATOM 791 O O . LYS A 1 99 ? -1.126 -15.444 3.975 1.00 70.50 99 LYS A O 1
ATOM 796 N N . PHE A 1 100 ? -2.907 -14.226 4.604 1.00 69.31 100 PHE A N 1
ATOM 797 C CA . PHE A 1 100 ? -3.290 -13.823 3.253 1.00 69.31 100 PHE A CA 1
ATOM 798 C C . PHE A 1 100 ? -2.262 -12.878 2.620 1.00 69.31 100 PHE A C 1
ATOM 800 O O . PHE A 1 100 ? -1.880 -13.081 1.473 1.00 69.31 100 PHE A O 1
ATOM 807 N N . SER A 1 101 ? -1.754 -11.903 3.380 1.00 65.94 101 SER A N 1
ATOM 808 C CA . SER A 1 101 ? -0.687 -10.994 2.945 1.00 65.94 101 SER A CA 1
ATOM 809 C C . SER A 1 101 ? 0.583 -11.757 2.561 1.00 65.94 101 SER A C 1
ATOM 811 O O . SER A 1 101 ? 1.130 -11.540 1.481 1.00 65.94 101 SER A O 1
ATOM 813 N N . TRP A 1 102 ? 1.009 -12.724 3.380 1.00 71.38 102 TRP A N 1
ATOM 814 C CA . TRP A 1 102 ? 2.157 -13.581 3.072 1.00 71.38 102 TRP A CA 1
ATOM 815 C C . TRP A 1 102 ? 1.918 -14.455 1.841 1.00 71.38 102 TRP A C 1
ATOM 817 O O . TRP A 1 102 ? 2.794 -14.542 0.987 1.00 71.38 102 TRP A O 1
ATOM 827 N N . ALA A 1 103 ? 0.737 -15.064 1.709 1.00 74.56 103 ALA A N 1
ATOM 828 C CA . ALA A 1 103 ? 0.400 -15.877 0.543 1.00 74.56 103 ALA A CA 1
ATOM 829 C C . ALA A 1 103 ? 0.409 -15.052 -0.754 1.00 74.56 103 ALA A C 1
ATOM 831 O O . ALA A 1 103 ? 0.977 -15.490 -1.753 1.00 74.56 103 ALA A O 1
ATOM 832 N N . LEU A 1 104 ? -0.161 -13.844 -0.726 1.00 70.94 104 LEU A N 1
ATOM 833 C CA . LEU A 1 104 ? -0.169 -12.938 -1.873 1.00 70.94 104 LEU A CA 1
ATOM 834 C C . LEU A 1 104 ? 1.245 -12.444 -2.204 1.00 70.94 104 LEU A C 1
ATOM 836 O O . LEU A 1 104 ? 1.622 -12.402 -3.373 1.00 70.94 104 LEU A O 1
ATOM 840 N N . THR A 1 105 ? 2.042 -12.146 -1.176 1.00 71.56 105 THR A N 1
ATOM 841 C CA . THR A 1 105 ? 3.436 -11.717 -1.333 1.00 71.56 105 THR A CA 1
ATOM 842 C C . THR A 1 105 ? 4.285 -12.813 -1.972 1.00 71.56 105 THR A C 1
ATOM 844 O O . THR A 1 105 ? 4.995 -12.562 -2.941 1.00 71.56 105 THR A O 1
ATOM 847 N N . ILE A 1 106 ? 4.167 -14.051 -1.483 1.00 78.06 106 ILE A N 1
ATOM 848 C CA . ILE A 1 106 ? 4.866 -15.214 -2.044 1.00 78.06 106 ILE A CA 1
ATOM 849 C C . ILE A 1 106 ? 4.412 -15.468 -3.482 1.00 78.06 106 ILE A C 1
ATOM 851 O O . ILE A 1 106 ? 5.251 -15.708 -4.345 1.00 78.06 106 ILE A O 1
ATOM 855 N N . PHE A 1 107 ? 3.109 -15.384 -3.763 1.00 79.19 107 PHE A N 1
ATOM 856 C CA . PHE A 1 107 ? 2.582 -15.559 -5.114 1.00 79.19 107 PHE A CA 1
ATOM 857 C C . PHE A 1 107 ? 3.176 -14.529 -6.085 1.00 79.19 107 PHE A C 1
ATOM 859 O O . PHE A 1 107 ? 3.728 -14.898 -7.120 1.00 79.19 107 PHE A O 1
ATOM 866 N N . PHE A 1 108 ? 3.138 -13.241 -5.749 1.00 74.25 108 PHE A N 1
ATOM 867 C CA . PHE A 1 108 ? 3.682 -12.207 -6.627 1.00 74.25 108 PHE A CA 1
ATOM 868 C C . PHE A 1 108 ? 5.206 -12.261 -6.756 1.00 74.25 108 PHE A C 1
ATOM 870 O O . PHE A 1 108 ? 5.713 -12.027 -7.847 1.00 74.25 108 PHE A O 1
ATOM 877 N N . LEU A 1 109 ? 5.949 -12.625 -5.710 1.00 76.69 109 LEU A N 1
ATOM 878 C CA . LEU A 1 109 ? 7.401 -12.798 -5.824 1.00 76.69 109 LEU A CA 1
ATOM 879 C C . LEU A 1 109 ? 7.780 -14.038 -6.645 1.00 76.69 109 LEU A C 1
ATOM 881 O O . LEU A 1 109 ? 8.761 -14.000 -7.381 1.00 76.69 109 LEU A O 1
ATOM 885 N N . ALA A 1 110 ? 7.005 -15.122 -6.559 1.00 78.56 110 ALA A N 1
ATOM 886 C CA . ALA A 1 110 ? 7.265 -16.345 -7.315 1.00 78.56 110 ALA A CA 1
ATOM 887 C C . ALA A 1 110 ? 6.881 -16.219 -8.799 1.00 78.56 110 ALA A C 1
ATOM 889 O O . ALA A 1 110 ? 7.598 -16.716 -9.667 1.00 78.56 110 ALA A O 1
ATOM 890 N N . PHE A 1 111 ? 5.759 -15.560 -9.105 1.00 78.19 111 PHE A N 1
ATOM 891 C CA . PHE A 1 111 ? 5.208 -15.492 -10.465 1.00 78.19 111 PHE A CA 1
ATOM 892 C C . PHE A 1 111 ? 5.414 -14.138 -11.156 1.00 78.19 111 PHE A C 1
ATOM 894 O O . PHE A 1 111 ? 5.442 -14.080 -12.385 1.00 78.19 111 PHE A O 1
ATOM 901 N N . GLY A 1 112 ? 5.589 -13.054 -10.399 1.00 72.81 112 GLY A N 1
ATOM 902 C CA . GLY A 1 112 ? 5.765 -11.692 -10.911 1.00 72.81 112 GLY A CA 1
ATOM 903 C C . GLY A 1 112 ? 6.954 -11.547 -11.860 1.00 72.81 112 GLY A C 1
ATOM 904 O O . GLY A 1 112 ? 6.743 -11.077 -12.981 1.00 72.81 112 GLY A O 1
ATOM 905 N N . PRO A 1 113 ? 8.163 -12.025 -11.502 1.00 73.06 113 PRO A N 1
ATOM 906 C CA . PRO A 1 113 ? 9.301 -12.023 -12.418 1.00 73.06 113 PRO A CA 1
ATOM 907 C C . PRO A 1 113 ? 8.996 -12.756 -13.727 1.00 73.06 113 PRO A C 1
ATOM 909 O O . PRO A 1 113 ? 9.294 -12.247 -14.799 1.00 73.06 113 PRO A O 1
ATOM 912 N N . GLY A 1 114 ? 8.315 -13.905 -13.681 1.00 73.62 114 GLY A N 1
ATOM 913 C CA . GLY A 1 114 ? 7.954 -14.667 -14.884 1.00 73.62 114 GLY A CA 1
ATOM 914 C C . GLY A 1 114 ? 6.933 -13.976 -15.801 1.00 73.62 114 GLY A C 1
ATOM 915 O O . GLY A 1 114 ? 6.926 -14.223 -17.010 1.00 73.62 114 GLY A O 1
ATOM 916 N N . LEU A 1 115 ? 6.080 -13.109 -15.248 1.00 73.25 115 LEU A N 1
ATOM 917 C CA . LEU A 1 115 ? 5.087 -12.341 -16.003 1.00 73.25 115 LEU A CA 1
ATOM 918 C C . LEU A 1 115 ? 5.676 -11.058 -16.604 1.00 73.25 115 LEU A C 1
ATOM 920 O O . LEU A 1 115 ? 5.328 -10.710 -17.731 1.00 73.25 115 LEU A O 1
ATOM 924 N N . ILE A 1 116 ? 6.567 -10.376 -15.879 1.00 72.38 116 ILE A N 1
ATOM 925 C CA . ILE A 1 116 ? 7.044 -9.029 -16.232 1.00 72.38 116 ILE A CA 1
ATOM 926 C C . ILE A 1 116 ? 8.418 -9.051 -16.914 1.00 72.38 116 ILE A C 1
ATOM 928 O O . ILE A 1 116 ? 8.619 -8.269 -17.843 1.00 72.38 116 ILE A O 1
ATOM 932 N N . ASN A 1 117 ? 9.314 -9.996 -16.587 1.00 73.00 117 ASN A N 1
ATOM 933 C CA . ASN A 1 117 ? 10.613 -10.124 -17.276 1.00 73.00 117 ASN A CA 1
ATOM 934 C C . ASN A 1 117 ? 10.463 -10.385 -18.780 1.00 73.00 117 ASN A C 1
ATOM 936 O O . ASN A 1 117 ? 11.399 -10.157 -19.538 1.00 73.00 117 ASN A O 1
ATOM 940 N N . LYS A 1 118 ? 9.290 -10.844 -19.238 1.00 72.44 118 LYS A N 1
ATOM 941 C CA . LYS A 1 118 ? 8.987 -10.959 -20.672 1.00 72.44 118 LYS A CA 1
ATOM 942 C C . LYS A 1 118 ? 8.937 -9.607 -21.389 1.00 72.44 118 LYS A C 1
ATOM 944 O O . LYS A 1 118 ? 9.146 -9.571 -22.595 1.00 72.44 118 LYS A O 1
ATOM 949 N N . PHE A 1 119 ? 8.632 -8.531 -20.669 1.00 70.00 119 PHE A N 1
ATOM 950 C CA . PHE A 1 119 ? 8.472 -7.184 -21.215 1.00 70.00 119 PHE A CA 1
ATOM 951 C C . PHE A 1 119 ? 9.642 -6.266 -20.855 1.00 70.00 119 PHE A C 1
ATOM 953 O O . PHE A 1 119 ? 10.006 -5.430 -21.673 1.00 70.00 119 PHE A O 1
ATOM 960 N N . ASN A 1 120 ? 10.237 -6.429 -19.669 1.00 73.06 120 ASN A N 1
ATOM 961 C CA . ASN A 1 120 ? 11.445 -5.716 -19.247 1.00 73.06 120 ASN A CA 1
ATOM 962 C C . ASN A 1 120 ? 12.325 -6.634 -18.377 1.00 73.06 120 ASN A C 1
ATOM 964 O O . ASN A 1 120 ? 12.036 -6.792 -17.190 1.00 73.06 120 ASN A O 1
ATOM 968 N N . PRO A 1 121 ? 13.365 -7.268 -18.950 1.00 71.50 121 PRO A N 1
ATOM 969 C CA . PRO A 1 121 ? 14.183 -8.263 -18.252 1.00 71.50 121 PRO A CA 1
ATOM 970 C C . PRO A 1 121 ? 15.166 -7.669 -17.229 1.00 71.50 121 PRO A C 1
ATOM 972 O O . PRO A 1 121 ? 15.652 -8.406 -16.376 1.00 71.50 121 PRO A O 1
ATOM 975 N N . ASP A 1 122 ? 15.424 -6.359 -17.284 1.00 79.62 122 ASP A N 1
ATOM 976 C CA . ASP A 1 122 ? 16.443 -5.681 -16.468 1.00 79.62 122 ASP A CA 1
ATOM 977 C C . ASP A 1 122 ? 15.872 -4.977 -15.221 1.00 79.62 122 ASP A C 1
ATOM 979 O O . ASP A 1 122 ? 16.541 -4.146 -14.606 1.00 79.62 122 ASP A O 1
ATOM 983 N N . LEU A 1 123 ? 14.625 -5.277 -14.836 1.00 81.06 123 LEU A N 1
ATOM 984 C CA . LEU A 1 123 ? 14.008 -4.649 -13.665 1.00 81.06 123 LEU A CA 1
ATOM 985 C C . LEU A 1 123 ? 14.629 -5.167 -12.354 1.00 81.06 123 LEU A C 1
ATOM 987 O O . LEU A 1 123 ? 14.765 -6.383 -12.174 1.00 81.06 123 LEU A O 1
ATOM 991 N N . PRO A 1 124 ? 14.966 -4.274 -11.403 1.00 84.12 124 PRO A N 1
ATOM 992 C CA . PRO A 1 124 ? 15.561 -4.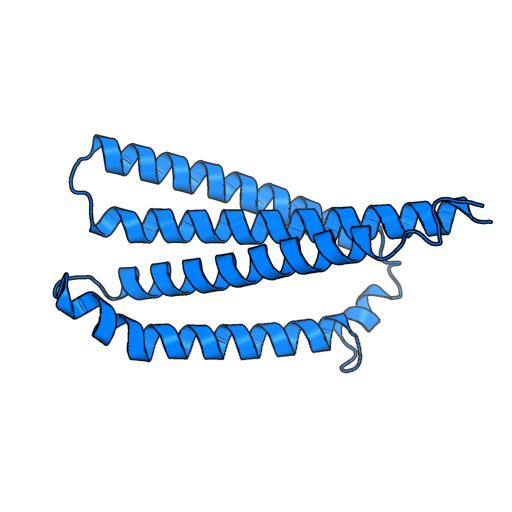663 -10.130 1.00 84.12 124 PRO A CA 1
ATOM 993 C C . PRO A 1 124 ? 14.569 -5.439 -9.252 1.00 84.12 124 PRO A C 1
ATOM 995 O O . PRO A 1 124 ? 13.355 -5.299 -9.369 1.00 84.12 124 PRO A O 1
ATOM 998 N N . LEU A 1 125 ? 15.069 -6.228 -8.294 1.00 80.75 125 LEU A N 1
ATOM 999 C CA . LEU A 1 125 ? 14.215 -6.948 -7.332 1.00 80.75 125 LEU A CA 1
ATOM 1000 C C . LEU A 1 125 ? 13.295 -5.999 -6.538 1.00 80.75 125 LEU A C 1
ATOM 1002 O O . LEU A 1 125 ? 12.166 -6.353 -6.197 1.00 80.75 125 LEU A O 1
ATOM 1006 N N . GLU A 1 126 ? 13.773 -4.786 -6.267 1.00 82.56 126 GLU A N 1
ATOM 1007 C CA . GLU A 1 126 ? 13.048 -3.730 -5.554 1.00 82.56 126 GLU A CA 1
ATOM 1008 C C . GLU A 1 126 ? 11.732 -3.363 -6.252 1.00 82.56 126 GLU A C 1
ATOM 1010 O O . GLU A 1 126 ? 10.707 -3.220 -5.580 1.00 82.56 126 GLU A O 1
ATOM 1015 N N . PHE A 1 127 ? 11.723 -3.333 -7.589 1.00 85.62 127 PHE A N 1
ATOM 1016 C CA . PHE A 1 127 ? 10.519 -3.140 -8.394 1.00 85.62 127 PHE A CA 1
ATOM 1017 C C . PHE A 1 127 ? 9.435 -4.162 -8.030 1.00 85.62 127 PHE A C 1
ATOM 1019 O O . PHE A 1 127 ? 8.292 -3.813 -7.730 1.00 85.62 127 PHE A O 1
ATOM 1026 N N . TYR A 1 128 ? 9.809 -5.443 -8.014 1.00 82.00 128 TYR A N 1
ATOM 1027 C CA . TYR A 1 128 ? 8.892 -6.548 -7.752 1.00 82.00 128 TYR A CA 1
ATOM 1028 C C . TYR A 1 128 ? 8.331 -6.506 -6.334 1.00 82.00 128 TYR A C 1
ATOM 1030 O O . TYR A 1 128 ? 7.142 -6.768 -6.135 1.00 82.00 128 TYR A O 1
ATOM 1038 N N . ILE A 1 129 ? 9.156 -6.138 -5.353 1.00 83.12 129 ILE A N 1
ATOM 1039 C CA . ILE A 1 129 ? 8.721 -5.955 -3.966 1.00 83.12 129 ILE A CA 1
ATOM 1040 C C . ILE A 1 129 ? 7.699 -4.816 -3.886 1.00 83.12 129 ILE A C 1
ATOM 1042 O O . ILE A 1 129 ? 6.607 -5.011 -3.350 1.00 83.12 129 ILE A O 1
ATOM 1046 N N . ASN A 1 130 ? 8.008 -3.657 -4.470 1.00 85.19 130 ASN A N 1
ATOM 1047 C CA . ASN A 1 130 ? 7.123 -2.493 -4.456 1.00 85.19 130 ASN A CA 1
ATOM 1048 C C . ASN A 1 130 ? 5.799 -2.776 -5.176 1.00 85.19 130 ASN A C 1
ATOM 1050 O O . ASN A 1 130 ? 4.729 -2.482 -4.644 1.00 85.19 130 ASN A O 1
ATOM 1054 N N . LEU A 1 131 ? 5.839 -3.435 -6.334 1.00 85.25 131 LEU A N 1
ATOM 1055 C CA . LEU A 1 131 ? 4.640 -3.835 -7.067 1.00 85.25 131 LEU A CA 1
ATOM 1056 C C . LEU A 1 131 ? 3.770 -4.807 -6.256 1.00 85.25 131 LEU A C 1
ATOM 1058 O O . LEU A 1 131 ? 2.550 -4.654 -6.188 1.00 85.25 131 LEU A O 1
ATOM 1062 N N . THR A 1 132 ? 4.395 -5.786 -5.605 1.00 83.31 132 THR A N 1
ATOM 1063 C CA . THR A 1 132 ? 3.704 -6.763 -4.755 1.00 83.31 132 THR A CA 1
ATOM 1064 C C . THR A 1 132 ? 3.007 -6.085 -3.580 1.00 83.31 132 THR A C 1
ATOM 1066 O O . THR A 1 132 ? 1.834 -6.355 -3.302 1.00 83.31 132 THR A O 1
ATOM 1069 N N . LEU A 1 133 ? 3.709 -5.178 -2.898 1.00 83.38 133 LEU A N 1
ATOM 1070 C CA . LEU A 1 133 ? 3.158 -4.413 -1.784 1.00 83.38 133 LEU A CA 1
ATOM 1071 C C . LEU A 1 133 ? 2.020 -3.507 -2.255 1.00 83.38 133 LEU A C 1
ATOM 1073 O O . LEU A 1 133 ? 0.962 -3.503 -1.627 1.00 83.38 133 LEU A O 1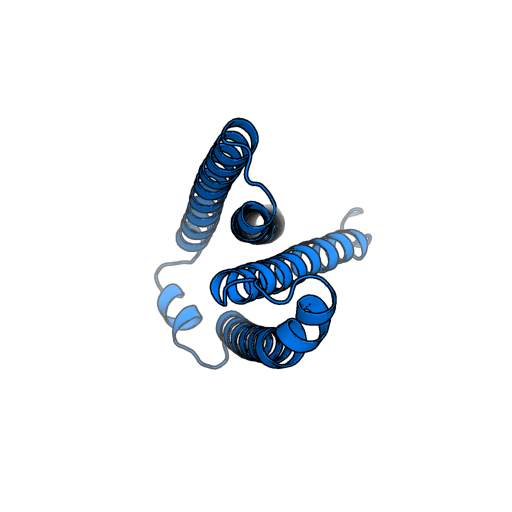
ATOM 1077 N N . PHE A 1 134 ? 2.179 -2.823 -3.391 1.00 88.06 134 PHE A N 1
ATOM 1078 C CA . PHE A 1 134 ? 1.110 -2.046 -4.014 1.00 88.06 134 PHE A CA 1
ATOM 1079 C C . PHE A 1 134 ? -0.152 -2.889 -4.216 1.00 88.06 134 PHE A C 1
ATOM 1081 O O . PHE A 1 134 ? -1.209 -2.519 -3.706 1.00 88.06 134 PHE A O 1
ATOM 1088 N N . VAL A 1 135 ? -0.055 -4.035 -4.899 1.00 86.00 135 VAL A N 1
ATOM 1089 C CA . VAL A 1 135 ? -1.228 -4.880 -5.167 1.00 86.00 135 VAL A CA 1
ATOM 1090 C C . VAL A 1 135 ? -1.846 -5.380 -3.862 1.00 86.00 135 VAL A C 1
ATOM 1092 O O . VAL A 1 135 ? -3.064 -5.329 -3.699 1.00 86.00 135 VAL A O 1
ATOM 1095 N N . THR A 1 136 ? -1.023 -5.800 -2.901 1.00 82.94 136 THR A N 1
ATOM 1096 C CA . THR A 1 136 ? -1.497 -6.297 -1.603 1.00 82.94 136 THR A CA 1
ATOM 1097 C C . THR A 1 136 ? -2.283 -5.234 -0.845 1.00 82.94 136 THR A C 1
ATOM 1099 O O . THR A 1 136 ? -3.401 -5.492 -0.393 1.00 82.94 136 THR A O 1
ATOM 1102 N N . PHE A 1 137 ? -1.733 -4.025 -0.724 1.00 83.69 137 PHE A N 1
ATOM 1103 C CA . PHE A 1 137 ? -2.382 -2.930 -0.010 1.00 83.69 137 PHE A CA 1
ATOM 1104 C C . PHE A 1 137 ? -3.585 -2.373 -0.770 1.00 83.69 137 PHE A C 1
ATOM 1106 O O . PHE A 1 137 ? -4.585 -2.043 -0.134 1.00 83.69 137 PHE A O 1
ATOM 1113 N N . ALA A 1 138 ? -3.544 -2.339 -2.105 1.00 82.88 138 ALA A N 1
ATOM 1114 C CA . ALA A 1 138 ? -4.673 -1.934 -2.932 1.00 82.88 138 ALA A CA 1
ATOM 1115 C C . ALA A 1 138 ? -5.839 -2.917 -2.787 1.00 82.88 138 ALA A C 1
ATOM 1117 O O . ALA A 1 138 ? -6.945 -2.502 -2.451 1.00 82.88 138 ALA A O 1
ATOM 1118 N N . VAL A 1 139 ? -5.600 -4.222 -2.958 1.00 83.50 139 VAL A N 1
ATOM 1119 C CA . VAL A 1 139 ? -6.637 -5.257 -2.811 1.00 83.50 139 VAL A CA 1
ATOM 1120 C C . VAL A 1 139 ? -7.212 -5.246 -1.398 1.00 83.50 139 VAL A C 1
ATOM 1122 O O . VAL A 1 139 ? -8.433 -5.277 -1.244 1.00 83.50 139 VAL A O 1
ATOM 1125 N N . CYS A 1 140 ? -6.368 -5.140 -0.366 1.00 81.06 140 CYS A N 1
ATOM 1126 C CA . CYS A 1 140 ? -6.838 -4.996 1.010 1.00 81.06 140 CYS A CA 1
ATOM 1127 C C . CYS A 1 140 ? -7.690 -3.729 1.177 1.00 81.06 140 CYS A C 1
ATOM 1129 O O . CYS A 1 140 ? -8.822 -3.808 1.645 1.00 81.06 140 CYS A O 1
ATOM 1131 N N . GLY A 1 141 ? -7.187 -2.567 0.758 1.00 79.69 141 GLY A N 1
ATOM 1132 C CA . GLY A 1 141 ? -7.885 -1.288 0.869 1.00 79.69 141 GLY A CA 1
ATOM 1133 C C . GLY A 1 141 ? -9.243 -1.291 0.166 1.00 79.69 141 GLY A C 1
ATOM 1134 O O . GLY A 1 141 ? -10.250 -0.948 0.786 1.00 79.69 141 GLY A O 1
ATOM 1135 N N . PHE A 1 142 ? -9.299 -1.760 -1.084 1.00 80.38 142 PHE A N 1
ATOM 1136 C CA . PHE A 1 142 ? -10.540 -1.882 -1.852 1.00 80.38 142 PHE A CA 1
ATOM 1137 C C . PHE A 1 142 ? -11.499 -2.912 -1.263 1.00 80.38 142 PHE A C 1
ATOM 1139 O O . PHE A 1 142 ? -12.696 -2.653 -1.222 1.00 80.38 142 PHE A O 1
ATOM 1146 N N . SER A 1 143 ? -11.009 -4.049 -0.763 1.00 75.88 143 SER A N 1
ATOM 1147 C CA . SER A 1 143 ? -11.870 -5.049 -0.119 1.00 75.88 143 SER A CA 1
ATOM 1148 C C . SER A 1 143 ? -12.532 -4.480 1.131 1.00 75.88 143 SER A C 1
ATOM 1150 O O . SER A 1 143 ? -13.735 -4.646 1.307 1.00 75.88 143 SER A O 1
ATOM 1152 N N . PHE A 1 144 ? -11.781 -3.751 1.966 1.00 69.69 144 PHE A N 1
ATOM 1153 C CA . PHE A 1 144 ? -12.355 -3.023 3.097 1.00 69.69 144 PHE A CA 1
ATOM 1154 C C . PHE A 1 144 ? -13.376 -1.990 2.588 1.00 69.69 144 PHE A C 1
ATOM 1156 O O . PHE A 1 144 ? -14.517 -1.989 3.036 1.00 69.69 144 PHE A O 1
ATOM 1163 N N . PHE A 1 145 ? -13.027 -1.170 1.597 1.00 74.25 145 PHE A N 1
ATOM 1164 C CA . PHE A 1 145 ? -13.935 -0.155 1.056 1.00 74.25 145 PHE A CA 1
ATOM 1165 C C . PHE A 1 145 ? -15.259 -0.739 0.517 1.00 74.25 145 PHE A C 1
ATOM 1167 O O . PHE A 1 145 ? -16.334 -0.242 0.850 1.00 74.25 145 PHE A O 1
ATOM 1174 N N . ILE A 1 146 ? -15.195 -1.819 -0.269 1.00 73.31 146 ILE A N 1
ATOM 1175 C CA . ILE A 1 146 ? -16.357 -2.482 -0.881 1.00 73.31 146 ILE A CA 1
ATOM 1176 C C . ILE A 1 146 ? -17.201 -3.199 0.172 1.00 73.31 146 ILE A C 1
ATOM 1178 O O . ILE A 1 146 ? -18.414 -3.008 0.198 1.00 73.31 146 ILE A O 1
ATOM 1182 N N . LEU A 1 147 ? -16.585 -4.005 1.046 1.00 64.12 147 LEU A N 1
ATOM 1183 C CA . LEU A 1 147 ? -17.322 -4.759 2.063 1.00 64.12 147 LEU A CA 1
ATOM 1184 C C . LEU A 1 147 ? -18.143 -3.821 2.952 1.00 64.12 147 LEU A C 1
ATOM 1186 O O . LEU A 1 147 ? -19.315 -4.096 3.187 1.00 64.12 147 LEU A O 1
ATOM 1190 N N . PHE A 1 148 ? -17.581 -2.680 3.362 1.00 63.00 148 PHE A N 1
ATOM 1191 C CA . PHE A 1 148 ? -18.298 -1.732 4.218 1.00 63.00 148 PHE A CA 1
ATOM 1192 C C . PHE A 1 148 ? -19.268 -0.828 3.452 1.00 63.00 148 PHE A C 1
ATOM 1194 O O . PHE A 1 148 ? -20.326 -0.507 3.981 1.00 63.00 148 PHE A O 1
ATOM 1201 N N . GLY A 1 149 ? -18.984 -0.494 2.188 1.00 56.75 149 GLY A N 1
ATOM 1202 C CA . GLY A 1 149 ? -19.947 0.205 1.330 1.00 56.75 149 GLY A CA 1
ATOM 1203 C C . GLY A 1 149 ? -21.190 -0.632 0.994 1.00 56.75 149 GLY A C 1
ATOM 1204 O O . GLY A 1 149 ? -22.241 -0.074 0.682 1.00 56.75 149 GLY A O 1
ATOM 1205 N N . ILE A 1 150 ? -21.081 -1.964 1.055 1.00 52.47 150 ILE A N 1
ATOM 1206 C CA . ILE A 1 150 ? -22.203 -2.895 0.893 1.00 52.47 150 ILE A CA 1
ATOM 1207 C C . ILE A 1 150 ? -22.960 -3.082 2.215 1.00 52.47 150 ILE A C 1
ATOM 1209 O O . ILE A 1 150 ? -24.187 -3.105 2.188 1.00 52.47 150 ILE A O 1
ATOM 1213 N N . THR A 1 151 ? -22.271 -3.174 3.361 1.00 50.16 151 THR A N 1
ATOM 1214 C CA . THR A 1 151 ? -22.930 -3.279 4.680 1.00 50.16 151 THR A CA 1
ATOM 1215 C C . THR A 1 151 ? -23.840 -2.076 4.954 1.00 50.16 151 THR A C 1
ATOM 1217 O O . THR A 1 151 ? -24.986 -2.279 5.333 1.00 50.16 151 THR A O 1
ATOM 1220 N N . ASP A 1 152 ? -23.410 -0.856 4.611 1.00 50.06 152 ASP A N 1
ATOM 1221 C CA . ASP A 1 152 ? -24.243 0.358 4.720 1.00 50.06 152 ASP A CA 1
ATOM 1222 C C . ASP A 1 152 ? -25.519 0.324 3.854 1.00 50.06 152 ASP A C 1
ATOM 1224 O O . ASP A 1 152 ? -26.478 1.043 4.124 1.00 50.06 152 ASP A O 1
ATOM 1228 N N . LYS A 1 153 ? -25.546 -0.487 2.786 1.00 48.34 153 LYS A N 1
ATOM 1229 C CA . LYS A 1 153 ? -26.705 -0.618 1.884 1.00 48.34 153 LYS A CA 1
ATOM 1230 C C . LYS A 1 153 ? -27.645 -1.764 2.257 1.00 48.34 153 LYS A C 1
ATOM 1232 O O . LYS A 1 153 ? -28.757 -1.803 1.738 1.00 48.34 153 LYS A O 1
ATOM 1237 N N . MET A 1 154 ? -27.207 -2.695 3.106 1.00 44.66 154 MET A N 1
ATOM 1238 C CA . MET A 1 154 ? -28.004 -3.855 3.523 1.00 44.66 154 MET A CA 1
ATOM 1239 C C . MET A 1 154 ? -28.766 -3.649 4.839 1.00 44.66 154 MET A C 1
ATOM 1241 O O . MET A 1 154 ? -29.529 -4.536 5.203 1.00 44.66 154 MET A O 1
ATOM 1245 N N . ASP A 1 155 ? -28.654 -2.480 5.483 1.00 46.97 155 ASP A N 1
ATOM 1246 C CA . ASP A 1 155 ? -29.470 -2.092 6.646 1.00 46.97 155 ASP A CA 1
ATOM 1247 C C . ASP A 1 155 ? -30.578 -1.056 6.302 1.00 46.97 155 ASP A C 1
ATOM 1249 O O . ASP A 1 155 ? -30.615 0.030 6.887 1.00 46.97 155 ASP A O 1
ATOM 1253 N N . PRO A 1 156 ? -31.536 -1.326 5.386 1.00 48.41 156 PRO A N 1
ATOM 1254 C CA . PRO A 1 156 ? -32.717 -0.471 5.244 1.00 48.41 156 PRO A CA 1
ATOM 1255 C C . PRO A 1 156 ? -33.730 -0.648 6.396 1.00 48.41 156 PRO A C 1
ATOM 1257 O O . PRO A 1 156 ? -34.662 0.145 6.507 1.00 48.41 156 PRO A O 1
ATOM 1260 N N . GLU A 1 157 ? -33.571 -1.646 7.275 1.00 46.00 157 GLU A N 1
ATOM 1261 C CA . GLU A 1 157 ? -34.526 -1.923 8.367 1.00 46.00 157 GLU A CA 1
ATOM 1262 C C . GLU A 1 157 ? -34.393 -1.002 9.595 1.00 46.00 157 GLU A C 1
ATOM 1264 O O . GLU A 1 157 ? -35.278 -1.003 10.448 1.00 46.00 157 GLU A O 1
ATOM 1269 N N . TYR A 1 158 ? -33.355 -0.160 9.683 1.00 46.59 158 TYR A N 1
ATOM 1270 C CA . TYR A 1 158 ? -33.152 0.751 10.826 1.00 46.59 158 TYR A CA 1
ATOM 1271 C C . TYR A 1 158 ? -33.296 2.249 10.510 1.00 46.59 158 TYR A C 1
ATOM 1273 O O . TYR A 1 158 ? -33.125 3.076 11.405 1.00 46.59 158 TYR A O 1
ATOM 1281 N N . SER A 1 159 ? -33.664 2.630 9.281 1.00 40.59 159 SER A N 1
ATOM 1282 C CA . SER A 1 159 ? -33.928 4.036 8.919 1.00 40.59 159 SER A CA 1
ATOM 1283 C C . SER A 1 159 ? -35.397 4.456 9.060 1.00 40.59 159 SER A C 1
ATOM 1285 O O . SER A 1 159 ? -35.761 5.554 8.643 1.00 40.59 159 SER A O 1
ATOM 1287 N N . GLY A 1 160 ? -36.252 3.595 9.618 1.00 44.69 160 GLY A N 1
ATOM 1288 C CA . GLY A 1 160 ? -37.691 3.830 9.687 1.00 44.69 160 GLY A CA 1
ATOM 1289 C C . GLY A 1 160 ? -38.364 3.299 10.946 1.00 44.69 160 GLY A C 1
ATOM 1290 O O . GLY A 1 160 ? -39.323 2.556 10.796 1.00 44.69 160 GLY A O 1
ATOM 1291 N N . GLN A 1 161 ? -37.894 3.680 12.144 1.00 34.06 161 GLN A N 1
ATOM 1292 C CA . GLN A 1 161 ? -38.706 3.809 13.373 1.00 34.06 161 GLN A CA 1
ATOM 1293 C C . GLN A 1 161 ? -38.134 4.882 14.307 1.00 34.06 161 GLN A C 1
ATOM 1295 O O . GLN A 1 161 ? -36.912 4.847 14.582 1.00 34.06 161 GLN A O 1
#

Secondary structure (DSSP, 8-state):
--HHHHHHHHHHHHHHHHHHHHHHHHHHHHHHHHHHTT---HHHHHHHHHHHHHHHHHHHHHHHHHHHHHHHHS-TTTHHHHHH-TT-HHHHHHHHHHHHHHHHHHHHHHHHHHHHTTT-TT--HHHHHHHHHHHHHHHHHHHHHHHHHHHHHH-GGGS--

Foldseek 3Di:
DCPVVVVVVVLVLVLLLLVLLLLLLQLLLLVLVLCVLVDPDPVSNVVSVVSNVVSVVSSVVSVCVSVVSVVVPDDPVCPCVCPPPCPHPVNVVVVVLVVVLVVLLCVQLVCVQVVCCVPPVPDDSSSSNSNSSSVSSNCVSVVSVVVSVVVVVPPPVPPPD

pLDDT: mean 71.12, std 14.92, range [34.06, 89.81]